Protein AF-A0A097IJE0-F1 (afdb_monomer)

Sequence (99 aa):
MSMLDHDHDLDIDTERTRALARDLRSAATLTPLPAYSLPALPGPTAAVTSSLGSALGALQRRSRIFASHLDALSTDAETFIGNVRSTDSSLGGTFGATL

Nearest PDB structures (foldseek):
  3zx6-assembly1_A  TM=5.120E-01  e=6.418E+00  Archaeoglobus fulgidus DSM 4304
  3zx6-assembly1_B  TM=4.834E-01  e=8.519E+00  Archaeoglobus fulgidus DSM 4304
  4ckg-assembly1_B  TM=3.308E-01  e=3.643E+00  Homo sapiens

Secondary structure (DSSP, 8-state):
-------------HHHHHHHHHHHHHHHHH-SPPP-------STTHHHHHHHHHHHHHHHHHHHHHHHHHHHHHHHHHHHHHHHHHHHHHHHHHHHH--

pLDDT: mean 83.69, std 15.93, range [38.47, 97.81]

Structure (mmCIF, N/CA/C/O backbone):
data_AF-A0A097IJE0-F1
#
_entry.id   AF-A0A097IJE0-F1
#
loop_
_atom_site.group_PDB
_atom_site.id
_atom_site.type_symbol
_atom_site.label_atom_id
_atom_site.label_alt_id
_atom_site.label_comp_id
_atom_site.label_asym_id
_atom_site.label_entity_id
_atom_site.label_seq_id
_atom_site.pdbx_PDB_ins_code
_atom_site.Cartn_x
_atom_site.Cartn_y
_atom_site.Cartn_z
_atom_site.occupancy
_atom_site.B_iso_or_equiv
_atom_site.auth_seq_id
_atom_site.auth_comp_id
_atom_site.auth_asym_id
_atom_site.auth_atom_id
_atom_site.pdbx_PDB_model_num
ATOM 1 N N . MET A 1 1 ? 44.669 -20.700 -17.383 1.00 38.47 1 MET A N 1
ATOM 2 C CA . MET A 1 1 ? 44.003 -20.290 -16.131 1.00 38.47 1 MET A CA 1
ATOM 3 C C . MET A 1 1 ? 42.971 -19.252 -16.537 1.00 38.47 1 MET A C 1
ATOM 5 O O . MET A 1 1 ? 43.324 -18.103 -16.742 1.00 38.47 1 MET A O 1
ATOM 9 N N . SER A 1 2 ? 41.764 -19.717 -16.869 1.00 40.25 2 SER A N 1
ATOM 10 C CA . SER A 1 2 ? 40.695 -18.891 -17.442 1.00 40.25 2 SER A CA 1
ATOM 11 C C . SER A 1 2 ? 39.927 -18.271 -16.282 1.00 40.25 2 SER A C 1
ATOM 13 O O . SER A 1 2 ? 39.202 -18.981 -15.588 1.00 40.25 2 SER A O 1
ATOM 15 N N . MET A 1 3 ? 40.164 -16.990 -16.010 1.00 42.06 3 MET A N 1
ATOM 16 C CA . MET A 1 3 ? 39.340 -16.220 -15.085 1.00 42.06 3 MET A CA 1
ATOM 17 C C . MET A 1 3 ? 38.083 -15.813 -15.845 1.00 42.06 3 MET A C 1
ATOM 19 O O . MET A 1 3 ? 38.146 -15.130 -16.860 1.00 42.06 3 MET A O 1
ATOM 23 N N . LEU A 1 4 ? 36.964 -16.361 -15.391 1.00 47.66 4 LEU A N 1
ATOM 24 C CA . LEU A 1 4 ? 35.624 -16.005 -15.810 1.00 47.66 4 LEU A CA 1
ATOM 25 C C . LEU A 1 4 ? 35.352 -14.567 -15.356 1.00 47.66 4 LEU A C 1
ATOM 27 O O . LEU A 1 4 ? 34.954 -14.368 -14.209 1.00 47.66 4 LEU A O 1
ATOM 31 N N . ASP A 1 5 ? 35.547 -13.593 -16.241 1.00 44.84 5 ASP A N 1
ATOM 32 C CA . ASP A 1 5 ? 34.854 -12.309 -16.140 1.00 44.84 5 ASP A CA 1
ATOM 33 C C . ASP A 1 5 ? 33.370 -12.592 -16.397 1.00 44.84 5 ASP A C 1
ATOM 35 O O . ASP A 1 5 ? 32.886 -12.624 -17.526 1.00 44.84 5 ASP A O 1
ATOM 39 N N . HIS A 1 6 ? 32.656 -12.930 -15.323 1.00 45.66 6 HIS A N 1
ATOM 40 C CA . HIS A 1 6 ? 31.213 -12.765 -15.289 1.00 45.66 6 HIS A CA 1
ATOM 41 C C . HIS A 1 6 ? 30.972 -11.259 -15.229 1.00 45.66 6 HIS A C 1
ATOM 43 O O . HIS A 1 6 ? 30.909 -10.692 -14.138 1.00 45.66 6 HIS A O 1
ATOM 49 N N . ASP A 1 7 ? 30.837 -10.626 -16.393 1.00 44.97 7 ASP A N 1
ATOM 50 C CA . ASP A 1 7 ? 30.027 -9.419 -16.496 1.00 44.97 7 ASP A CA 1
ATOM 51 C C . ASP A 1 7 ? 28.673 -9.771 -15.867 1.00 44.97 7 ASP A C 1
ATOM 53 O O . ASP A 1 7 ? 27.878 -10.539 -16.412 1.00 44.97 7 ASP A O 1
ATOM 57 N N . HIS A 1 8 ? 28.446 -9.303 -14.640 1.00 46.91 8 HIS A N 1
ATOM 58 C CA . HIS A 1 8 ? 27.109 -9.216 -14.076 1.00 46.91 8 HIS A CA 1
ATOM 59 C C . HIS A 1 8 ? 26.402 -8.110 -14.844 1.00 46.91 8 HIS A C 1
ATOM 61 O O . HIS A 1 8 ? 26.270 -6.987 -14.360 1.00 46.91 8 HIS A O 1
ATOM 67 N N . ASP A 1 9 ? 25.994 -8.437 -16.067 1.00 51.25 9 ASP A N 1
ATOM 68 C CA . ASP A 1 9 ? 24.995 -7.667 -16.773 1.00 51.25 9 ASP A CA 1
ATOM 69 C C . ASP A 1 9 ? 23.775 -7.662 -15.848 1.00 51.25 9 ASP A C 1
ATOM 71 O O . ASP A 1 9 ? 23.214 -8.709 -15.502 1.00 51.25 9 ASP A O 1
ATOM 75 N N . LEU A 1 10 ? 23.477 -6.491 -15.289 1.00 58.56 10 LEU A N 1
ATOM 76 C CA . LEU A 1 10 ? 22.309 -6.285 -14.452 1.00 58.56 10 LEU A CA 1
ATOM 77 C C . LEU A 1 10 ? 21.112 -6.444 -15.389 1.00 58.56 10 LEU A C 1
ATOM 79 O O . LEU A 1 10 ? 20.678 -5.480 -16.011 1.00 58.56 10 LEU A O 1
ATOM 83 N N . ASP A 1 11 ? 20.610 -7.672 -15.516 1.00 70.50 11 ASP A N 1
ATOM 84 C CA . ASP A 1 11 ? 19.395 -7.966 -16.268 1.00 70.50 11 ASP A CA 1
ATOM 85 C C . ASP A 1 11 ? 18.205 -7.373 -15.501 1.00 70.50 11 ASP A C 1
ATOM 87 O O . ASP A 1 11 ? 17.607 -7.987 -14.608 1.00 70.50 11 ASP A O 1
ATOM 91 N N . ILE A 1 12 ? 17.947 -6.088 -15.754 1.00 77.19 12 ILE A N 1
ATOM 92 C CA . ILE A 1 12 ? 16.854 -5.349 -15.137 1.00 77.19 12 ILE A CA 1
ATOM 93 C C . ILE A 1 12 ? 15.561 -5.761 -15.840 1.00 77.19 12 ILE A C 1
ATOM 95 O O . ILE A 1 12 ? 15.177 -5.210 -16.873 1.00 77.19 12 ILE A O 1
ATOM 99 N N . ASP A 1 13 ? 14.835 -6.688 -15.219 1.00 88.06 13 ASP A N 1
ATOM 100 C CA . ASP A 1 13 ? 13.501 -7.090 -15.661 1.00 88.06 13 ASP A CA 1
ATOM 101 C C . ASP A 1 13 ? 12.467 -5.986 -15.358 1.00 88.06 13 ASP A C 1
ATOM 103 O O . ASP A 1 13 ? 11.824 -5.917 -14.297 1.00 88.06 13 ASP A O 1
ATOM 107 N N . THR A 1 14 ? 12.328 -5.068 -16.314 1.00 87.50 14 THR A N 1
ATOM 108 C CA . THR A 1 14 ? 11.397 -3.936 -16.226 1.00 87.50 14 THR A CA 1
ATOM 109 C C . THR A 1 14 ? 9.929 -4.369 -16.230 1.00 87.50 14 THR A C 1
ATOM 111 O O . THR A 1 14 ? 9.104 -3.696 -15.607 1.00 87.50 14 THR A O 1
ATOM 114 N N . GLU A 1 15 ? 9.583 -5.497 -16.860 1.00 89.94 15 GLU A N 1
ATOM 115 C CA . GLU A 1 15 ? 8.205 -5.999 -16.887 1.00 89.94 15 GLU A CA 1
ATOM 116 C C . GLU A 1 15 ? 7.807 -6.601 -15.542 1.00 89.94 15 GLU A C 1
ATOM 118 O O . GLU A 1 15 ? 6.740 -6.275 -15.011 1.00 89.94 15 GLU A O 1
ATOM 123 N N . ARG A 1 16 ? 8.689 -7.391 -14.923 1.00 90.81 16 ARG A N 1
ATOM 124 C CA . ARG A 1 16 ? 8.482 -7.878 -13.556 1.00 90.81 16 ARG A CA 1
ATOM 125 C C . ARG A 1 16 ? 8.386 -6.730 -12.560 1.00 90.81 16 ARG A C 1
ATOM 127 O O . ARG A 1 16 ? 7.507 -6.743 -11.699 1.00 90.81 16 ARG A O 1
ATOM 134 N N . THR A 1 17 ? 9.240 -5.718 -12.693 1.00 92.19 17 THR A N 1
ATOM 135 C CA . THR A 1 17 ? 9.188 -4.526 -11.832 1.00 92.19 17 THR A CA 1
ATOM 136 C C . THR A 1 17 ? 7.864 -3.774 -12.008 1.00 92.19 17 THR A C 1
ATOM 138 O O . THR A 1 17 ? 7.261 -3.338 -11.027 1.00 92.19 17 THR A O 1
ATOM 141 N N . ARG A 1 18 ? 7.343 -3.684 -13.240 1.00 93.38 18 ARG A N 1
ATOM 142 C CA . ARG A 1 18 ? 6.045 -3.052 -13.524 1.00 93.38 18 ARG A CA 1
ATOM 143 C C . ARG A 1 18 ? 4.879 -3.851 -12.948 1.00 93.38 18 ARG A C 1
ATOM 145 O O . ARG A 1 18 ? 3.941 -3.255 -12.420 1.00 93.38 18 ARG A O 1
ATOM 152 N N . ALA A 1 19 ? 4.919 -5.178 -13.054 1.00 94.56 19 ALA A N 1
ATOM 153 C CA . ALA A 1 19 ? 3.921 -6.050 -12.442 1.00 94.56 19 ALA A CA 1
ATOM 154 C C . ALA A 1 19 ? 3.892 -5.849 -10.919 1.00 94.56 19 ALA A C 1
ATOM 156 O O . ALA A 1 19 ? 2.833 -5.573 -10.359 1.00 94.56 19 ALA A O 1
ATOM 157 N N . LEU A 1 20 ? 5.064 -5.837 -10.277 1.00 94.00 20 LEU A N 1
ATOM 158 C CA . LEU A 1 20 ? 5.189 -5.595 -8.841 1.00 94.00 20 LEU A CA 1
ATOM 159 C C . LEU A 1 20 ? 4.674 -4.206 -8.433 1.00 94.00 20 LEU A C 1
ATOM 161 O O . LEU A 1 20 ? 3.971 -4.085 -7.434 1.00 94.00 20 LEU A O 1
ATOM 165 N N . ALA A 1 21 ? 4.956 -3.160 -9.215 1.00 94.56 21 ALA A N 1
ATOM 166 C CA . ALA A 1 21 ? 4.424 -1.821 -8.957 1.00 94.56 21 ALA A CA 1
ATOM 167 C C . ALA A 1 21 ? 2.884 -1.801 -8.965 1.00 94.56 21 ALA A C 1
ATOM 169 O O . ALA A 1 21 ? 2.259 -1.207 -8.084 1.00 94.56 21 ALA A O 1
ATOM 170 N N . ARG A 1 22 ? 2.253 -2.498 -9.920 1.00 96.25 22 ARG A N 1
ATOM 171 C CA . ARG A 1 22 ? 0.786 -2.625 -9.982 1.00 96.25 22 ARG A CA 1
ATOM 172 C C . ARG A 1 22 ? 0.228 -3.392 -8.791 1.00 96.25 22 ARG A C 1
ATOM 174 O O . ARG A 1 22 ? -0.777 -2.959 -8.227 1.00 96.25 22 ARG A O 1
ATOM 181 N N . ASP A 1 23 ? 0.882 -4.476 -8.390 1.00 97.31 23 ASP A N 1
ATOM 182 C CA . ASP A 1 23 ? 0.469 -5.277 -7.237 1.00 97.31 23 ASP A CA 1
ATOM 183 C C . ASP A 1 23 ? 0.564 -4.468 -5.940 1.00 97.31 23 ASP A C 1
ATOM 185 O O . ASP A 1 23 ? -0.372 -4.468 -5.140 1.00 97.31 23 ASP A O 1
ATOM 189 N N . LEU A 1 24 ? 1.645 -3.702 -5.759 1.00 95.81 24 LEU A N 1
ATOM 190 C CA . LEU A 1 24 ? 1.812 -2.795 -4.623 1.00 95.81 24 LEU A CA 1
ATOM 191 C C . LEU A 1 24 ? 0.732 -1.713 -4.600 1.00 95.81 24 LEU A C 1
ATOM 193 O O . LEU A 1 24 ? 0.136 -1.471 -3.551 1.00 95.81 24 LEU A O 1
ATOM 197 N N . ARG A 1 25 ? 0.427 -1.103 -5.751 1.00 96.56 25 ARG A N 1
ATOM 198 C CA . ARG A 1 25 ? -0.643 -0.104 -5.851 1.00 96.56 25 ARG A CA 1
ATOM 199 C C . ARG A 1 25 ? -2.015 -0.720 -5.569 1.00 96.56 25 ARG A C 1
ATOM 201 O O . ARG A 1 25 ? -2.814 -0.131 -4.848 1.00 96.56 25 ARG 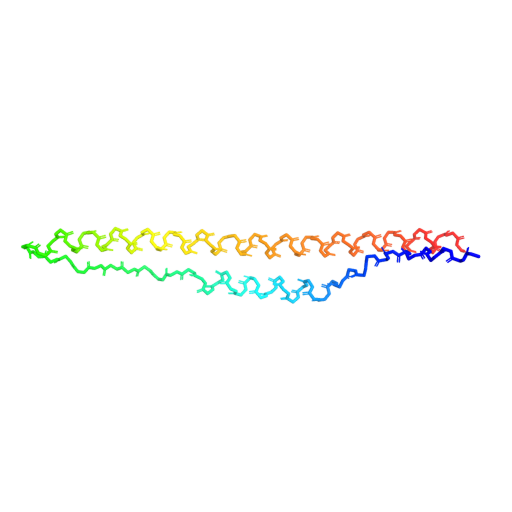A O 1
ATOM 208 N N . SER A 1 26 ? -2.283 -1.930 -6.060 1.00 96.69 26 SER A N 1
ATOM 209 C CA . SER A 1 26 ? -3.509 -2.666 -5.732 1.00 96.69 26 SER A CA 1
ATOM 210 C C . SER A 1 26 ? -3.602 -2.943 -4.227 1.00 96.69 26 SER A C 1
ATOM 212 O O . SER A 1 26 ? -4.599 -2.593 -3.592 1.00 96.69 26 SER A O 1
ATOM 214 N N . ALA A 1 27 ? -2.534 -3.456 -3.615 1.00 94.94 27 ALA A N 1
ATOM 215 C CA . ALA A 1 27 ? -2.469 -3.688 -2.177 1.00 94.94 27 ALA A CA 1
ATOM 216 C C . ALA A 1 27 ? -2.658 -2.390 -1.372 1.00 94.94 27 ALA A C 1
ATOM 218 O O . ALA A 1 27 ? -3.373 -2.395 -0.367 1.00 94.94 27 ALA A O 1
ATOM 219 N N . ALA A 1 28 ? -2.101 -1.265 -1.829 1.00 95.56 28 ALA A N 1
ATOM 220 C CA . ALA A 1 28 ? -2.292 0.047 -1.213 1.00 95.56 28 ALA A CA 1
ATOM 221 C C . ALA A 1 28 ? -3.772 0.457 -1.169 1.00 95.56 28 ALA A C 1
ATOM 223 O O . ALA A 1 28 ? -4.215 1.017 -0.170 1.00 95.56 28 ALA A O 1
ATOM 224 N N . THR A 1 29 ? -4.562 0.128 -2.197 1.00 94.81 29 THR A N 1
ATOM 225 C CA . THR A 1 29 ? -6.008 0.425 -2.208 1.00 94.81 29 THR A CA 1
ATOM 226 C C . THR A 1 29 ? -6.826 -0.475 -1.281 1.00 94.81 29 THR A C 1
ATOM 228 O O . THR A 1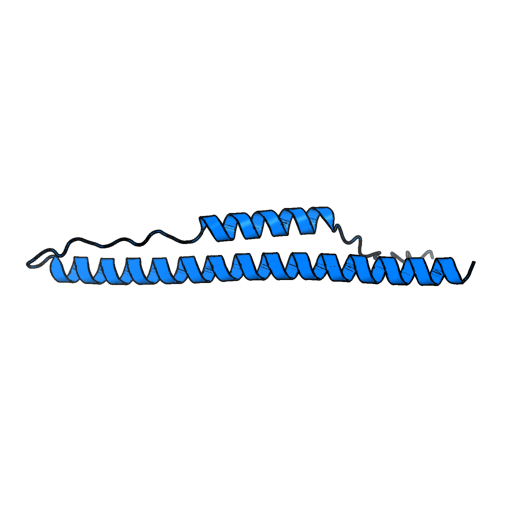 29 ? -7.845 -0.037 -0.752 1.00 94.81 29 THR A O 1
ATOM 231 N N . LEU A 1 30 ? -6.375 -1.712 -1.049 1.00 94.69 30 LEU A N 1
ATOM 232 C CA . LEU A 1 30 ? -7.082 -2.710 -0.235 1.00 94.69 30 LEU A CA 1
ATOM 233 C C . LEU A 1 30 ? -6.696 -2.675 1.251 1.00 94.69 30 LEU A C 1
ATOM 235 O O . LEU A 1 30 ? -7.426 -3.180 2.099 1.00 94.69 30 LEU A O 1
ATOM 239 N N . THR A 1 31 ? -5.543 -2.092 1.572 1.00 93.62 31 THR A N 1
ATOM 240 C CA . THR A 1 31 ? -4.983 -2.045 2.930 1.00 93.62 31 THR A CA 1
ATOM 241 C C . THR A 1 31 ? -5.777 -1.184 3.931 1.00 93.62 31 THR A C 1
ATOM 243 O O . THR A 1 31 ? -5.868 -1.586 5.096 1.00 93.62 31 THR A O 1
ATOM 246 N N . PRO A 1 32 ? -6.304 0.009 3.580 1.00 94.62 32 PRO A N 1
ATOM 247 C CA . PRO A 1 32 ? -6.950 0.887 4.546 1.00 94.62 32 PRO A CA 1
ATOM 248 C C . PRO A 1 32 ? -8.164 0.220 5.189 1.00 94.62 32 PRO A C 1
ATOM 250 O O . PRO A 1 32 ? -9.143 -0.112 4.524 1.00 94.62 32 PRO A O 1
ATOM 253 N N . LEU A 1 33 ? -8.129 0.081 6.512 1.00 92.12 33 LEU A N 1
ATOM 254 C CA . LEU A 1 33 ? -9.260 -0.454 7.252 1.00 92.12 33 LEU A CA 1
ATOM 255 C C . LEU A 1 33 ? -10.399 0.578 7.298 1.00 92.12 33 LEU A C 1
ATOM 257 O O . LEU A 1 33 ? -10.143 1.783 7.471 1.00 92.12 33 LEU A O 1
ATOM 261 N N . PRO A 1 34 ? -11.661 0.127 7.179 1.00 89.69 34 PRO A N 1
ATOM 262 C CA . PRO A 1 34 ? -12.809 1.011 7.291 1.00 89.69 34 PRO A CA 1
ATOM 263 C C . PRO A 1 34 ? -12.859 1.656 8.678 1.00 89.69 34 PRO A C 1
ATOM 265 O O . PRO A 1 34 ? -12.367 1.114 9.670 1.00 89.69 34 PRO A O 1
ATOM 268 N N . ALA A 1 35 ? -13.462 2.843 8.751 1.00 85.25 35 ALA A N 1
ATOM 269 C CA . ALA A 1 35 ? -13.731 3.471 10.035 1.00 85.25 35 ALA A CA 1
ATOM 270 C C . ALA A 1 35 ? -14.758 2.628 10.794 1.00 85.25 35 ALA A C 1
ATOM 272 O O . ALA A 1 35 ? -15.836 2.353 10.270 1.00 85.25 35 ALA A O 1
ATOM 273 N N . TYR A 1 36 ? -14.425 2.243 12.023 1.00 83.06 36 TYR A N 1
ATOM 274 C CA . TYR A 1 36 ? -15.351 1.549 12.905 1.00 83.06 36 TYR A CA 1
ATOM 275 C C . TYR A 1 36 ? -15.612 2.405 14.137 1.00 83.06 36 TYR A C 1
ATOM 277 O O . TYR A 1 36 ? -14.681 2.793 14.845 1.00 83.06 36 TYR A O 1
ATOM 285 N N . SER A 1 37 ? -16.882 2.704 14.388 1.00 80.06 37 SER A N 1
ATOM 286 C CA . SER A 1 37 ? -17.337 3.368 15.602 1.00 80.06 37 SER A CA 1
ATOM 287 C C . SER A 1 37 ? -18.005 2.343 16.508 1.00 80.06 37 SER A C 1
ATOM 289 O O . SER A 1 37 ? -18.878 1.583 16.092 1.00 80.06 37 SER A O 1
ATOM 291 N N . LEU A 1 38 ? -17.579 2.308 17.768 1.00 83.62 38 LEU A N 1
ATOM 292 C CA . LEU A 1 38 ? -18.253 1.503 18.778 1.00 83.62 38 LEU A CA 1
ATOM 293 C C . LEU A 1 38 ? -19.436 2.288 19.353 1.00 83.62 38 LEU A C 1
ATOM 295 O O . LEU A 1 38 ? -19.307 3.497 19.570 1.00 83.62 38 LEU A O 1
ATOM 299 N N . PRO A 1 39 ? -20.574 1.629 19.624 1.00 80.31 39 PRO A N 1
ATOM 300 C CA . PRO A 1 39 ? -21.688 2.271 20.304 1.00 80.31 39 PRO A CA 1
ATOM 301 C C . PRO A 1 39 ? -21.267 2.679 21.718 1.00 80.31 39 PRO A C 1
ATOM 303 O O . PRO A 1 39 ? -20.622 1.908 22.427 1.00 80.31 39 PRO A O 1
ATOM 306 N N . ALA A 1 40 ? -21.639 3.887 22.142 1.00 76.25 40 ALA A N 1
ATOM 307 C CA . ALA A 1 40 ? -21.386 4.339 23.504 1.00 76.25 40 ALA A CA 1
ATOM 308 C C . ALA A 1 40 ? -22.267 3.543 24.479 1.00 76.25 40 ALA A C 1
ATOM 310 O O . ALA A 1 40 ? -23.491 3.663 24.462 1.00 76.25 40 ALA A O 1
ATOM 311 N N . LEU A 1 41 ? -21.640 2.717 25.317 1.00 82.25 41 LEU A N 1
ATOM 312 C CA . LEU A 1 41 ? -22.327 1.917 26.327 1.00 82.25 41 LEU A CA 1
ATOM 313 C C . LEU A 1 41 ? -22.194 2.589 27.702 1.00 82.25 41 LEU A C 1
ATOM 315 O O . LEU A 1 41 ? -21.067 2.866 28.124 1.00 82.25 41 LEU A O 1
ATOM 319 N N . PRO A 1 42 ? -23.303 2.852 28.416 1.00 77.94 42 PRO A N 1
ATOM 320 C CA . PRO A 1 42 ? -23.250 3.385 29.770 1.00 77.94 42 PRO A CA 1
ATOM 321 C C . PRO A 1 42 ? -22.798 2.322 30.784 1.00 77.94 42 PRO A C 1
ATOM 323 O O . PRO A 1 42 ? -22.961 1.120 30.575 1.00 77.94 42 PRO A O 1
ATOM 326 N N . GLY A 1 43 ? -22.271 2.775 31.923 1.00 81.44 43 GLY A N 1
ATOM 327 C CA . GLY A 1 43 ? -21.935 1.910 33.056 1.00 81.44 43 GLY A CA 1
ATOM 328 C C . GLY A 1 43 ? -20.530 1.287 32.986 1.00 81.44 43 GLY A C 1
ATOM 329 O O . GLY A 1 43 ? -19.629 1.854 32.365 1.00 81.44 43 GLY A O 1
ATOM 330 N N . PRO A 1 44 ? -20.293 0.142 33.652 1.00 77.06 44 PRO A N 1
ATOM 331 C CA . PRO A 1 44 ? -18.946 -0.398 33.886 1.00 77.06 44 PRO A CA 1
ATOM 332 C C . PRO A 1 44 ? -18.204 -0.805 32.602 1.00 77.06 44 PRO A C 1
ATO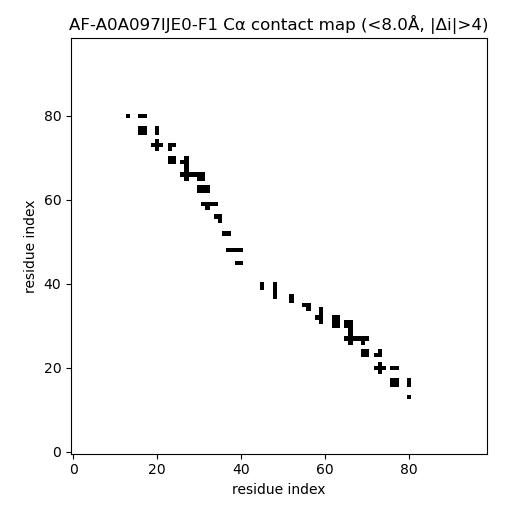M 334 O O . PRO A 1 44 ? -16.978 -0.889 32.590 1.00 77.06 44 PRO A O 1
ATOM 337 N N . THR A 1 45 ? -18.921 -1.008 31.496 1.00 84.25 45 THR A N 1
ATOM 338 C CA . THR A 1 45 ? -18.347 -1.331 30.182 1.00 84.25 45 THR A CA 1
ATOM 339 C C . THR A 1 45 ? -17.874 -0.101 29.401 1.00 84.25 45 THR A C 1
ATOM 341 O O . THR A 1 45 ? -17.234 -0.257 28.359 1.00 84.25 45 THR A O 1
ATOM 344 N N . ALA A 1 46 ? -18.133 1.121 29.884 1.00 86.31 46 ALA A N 1
ATOM 345 C CA . ALA A 1 46 ? -17.734 2.359 29.210 1.00 86.31 46 ALA A CA 1
ATOM 346 C C . ALA A 1 46 ? -16.209 2.462 29.035 1.00 86.31 46 ALA A C 1
ATOM 348 O O . ALA A 1 46 ? -15.725 2.813 27.958 1.00 86.31 46 ALA A O 1
ATOM 349 N N . ALA A 1 47 ? -15.441 2.082 30.064 1.00 86.19 47 ALA A N 1
ATOM 350 C CA . ALA A 1 47 ? -13.978 2.099 30.018 1.00 86.19 47 ALA A CA 1
ATOM 351 C C . ALA A 1 47 ? -13.420 1.116 28.972 1.00 86.19 47 ALA A C 1
ATOM 353 O O . ALA A 1 47 ? -12.528 1.465 28.199 1.00 86.19 47 ALA A O 1
ATOM 354 N N . VAL A 1 48 ? -13.995 -0.089 28.897 1.00 88.81 48 VAL A N 1
ATOM 355 C CA . VAL A 1 48 ? -13.622 -1.111 27.904 1.00 88.81 48 VAL A CA 1
ATOM 356 C C . VAL A 1 48 ? -13.954 -0.635 26.491 1.00 88.81 48 VAL A C 1
ATOM 358 O O . VAL A 1 48 ? -13.112 -0.709 25.601 1.00 88.81 48 VAL A O 1
ATOM 361 N N . THR A 1 49 ? -15.148 -0.073 26.299 1.00 89.88 49 THR A N 1
ATOM 362 C CA . THR A 1 49 ? -15.606 0.454 25.005 1.00 89.88 49 THR A CA 1
ATOM 363 C C . THR A 1 49 ? -14.713 1.598 24.516 1.00 89.88 49 THR A C 1
ATOM 365 O O . THR A 1 49 ? -14.336 1.634 23.346 1.00 89.88 49 THR A O 1
ATOM 368 N N . SER A 1 50 ? -14.304 2.495 25.419 1.00 87.69 50 SER A N 1
ATOM 369 C CA . SER A 1 50 ? -13.371 3.590 25.121 1.00 87.69 50 SER A CA 1
ATOM 370 C C . SER A 1 50 ? -11.973 3.083 24.737 1.00 87.69 50 SER A C 1
ATOM 372 O O . SER A 1 50 ? -11.385 3.538 23.749 1.00 87.69 50 SER A O 1
ATOM 374 N N . SER A 1 51 ? -11.456 2.090 25.470 1.00 90.06 51 SER A N 1
ATOM 375 C CA . SER A 1 51 ? -10.158 1.469 25.179 1.00 90.06 51 SER A CA 1
ATOM 376 C C . SER A 1 51 ? -10.160 0.751 23.826 1.00 90.06 51 SER A C 1
ATOM 378 O O . SER A 1 51 ? -9.282 0.997 22.995 1.00 90.06 51 SER A O 1
ATOM 380 N N . LEU A 1 52 ? -11.194 -0.054 23.540 1.00 90.69 52 LEU A N 1
ATOM 381 C CA . LEU A 1 52 ? -11.355 -0.676 22.225 1.00 90.69 52 LEU A CA 1
ATOM 382 C C . LEU A 1 52 ? -11.488 0.373 21.115 1.00 90.69 52 LEU A C 1
ATOM 384 O O . LEU A 1 52 ? -10.859 0.224 20.071 1.00 90.69 52 LEU A O 1
ATOM 388 N N . GLY A 1 53 ? -12.254 1.446 21.328 1.00 91.25 53 GLY A N 1
ATOM 389 C CA . GLY A 1 53 ? -12.403 2.519 20.341 1.00 91.25 53 GLY A CA 1
ATOM 390 C C . GLY A 1 53 ? -11.066 3.187 20.015 1.00 91.25 53 GLY A C 1
ATOM 391 O O . GLY A 1 53 ? -10.740 3.413 18.849 1.00 91.25 53 GLY A O 1
ATOM 392 N N . SER A 1 54 ? -10.243 3.417 21.038 1.00 91.00 54 SER A N 1
ATOM 393 C CA . SER A 1 54 ? -8.889 3.957 20.882 1.00 91.00 54 SER A CA 1
ATOM 394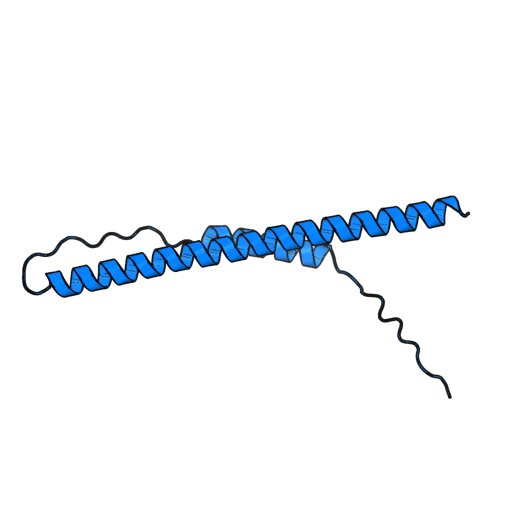 C C . SER A 1 54 ? -7.968 2.995 20.125 1.00 91.00 54 SER A C 1
ATOM 396 O O . SER A 1 54 ? -7.230 3.425 19.233 1.00 91.00 54 SER A O 1
ATOM 398 N N . ALA A 1 55 ? -8.037 1.696 20.432 1.00 92.88 55 ALA A N 1
ATOM 399 C CA . ALA A 1 55 ? -7.265 0.659 19.752 1.00 92.88 55 ALA A CA 1
ATOM 400 C C . ALA A 1 55 ? -7.662 0.522 18.272 1.00 92.88 55 ALA A C 1
ATOM 402 O O . ALA A 1 55 ? -6.787 0.504 17.404 1.00 92.88 55 ALA A O 1
ATOM 403 N N . LEU A 1 56 ? -8.963 0.514 17.968 1.00 93.56 56 LEU A N 1
ATOM 404 C CA . LEU A 1 56 ? -9.481 0.499 16.597 1.00 93.56 56 LEU A CA 1
ATOM 405 C C . LEU A 1 56 ? -9.052 1.750 15.826 1.00 93.56 56 LEU A C 1
ATOM 407 O O . LEU A 1 56 ? -8.573 1.643 14.699 1.00 93.56 56 LEU A O 1
ATOM 411 N N . GLY A 1 57 ? -9.125 2.930 16.449 1.00 93.00 57 GLY A N 1
ATOM 412 C CA . GLY A 1 57 ? -8.644 4.171 15.842 1.00 93.00 57 GLY A CA 1
AT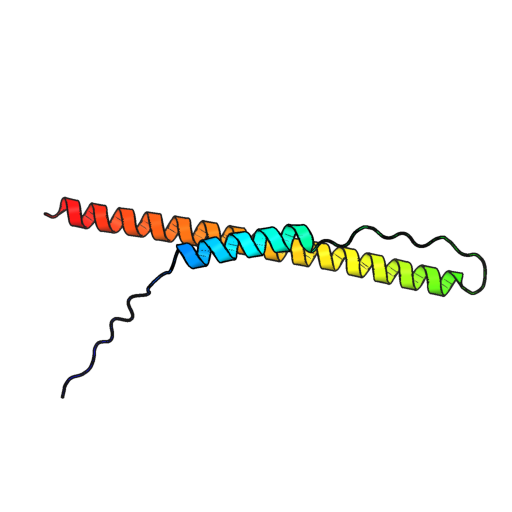OM 413 C C . GLY A 1 57 ? -7.137 4.152 15.558 1.00 93.00 57 GLY A C 1
ATOM 414 O O . GLY A 1 57 ? -6.689 4.633 14.516 1.00 93.00 57 GLY A O 1
ATOM 415 N N . ALA A 1 58 ? -6.332 3.572 16.453 1.00 94.12 58 ALA A N 1
ATOM 416 C CA . ALA A 1 58 ? -4.896 3.400 16.232 1.00 94.12 58 ALA A CA 1
ATOM 417 C C . ALA A 1 58 ? -4.602 2.413 15.092 1.00 94.12 58 ALA A C 1
ATOM 419 O O . ALA A 1 58 ? -3.752 2.693 14.244 1.00 94.12 58 ALA A O 1
ATOM 420 N N . LEU A 1 59 ? -5.327 1.295 15.041 1.00 94.62 59 LEU A N 1
ATOM 421 C CA . LEU A 1 59 ? -5.215 0.297 13.982 1.00 94.62 59 LEU A CA 1
ATOM 422 C C . LEU A 1 59 ? -5.594 0.888 12.617 1.00 94.62 59 LEU A C 1
ATOM 424 O O . LEU A 1 59 ? -4.857 0.725 11.645 1.00 94.62 59 LEU A O 1
ATOM 428 N N . GLN A 1 60 ? -6.675 1.667 12.560 1.00 94.81 60 GLN A N 1
ATOM 429 C CA . GLN A 1 60 ? -7.090 2.378 11.356 1.00 94.81 60 GLN A CA 1
ATOM 430 C C . GLN A 1 60 ? -5.997 3.335 10.862 1.00 94.81 60 GLN A C 1
ATOM 432 O O . GLN A 1 60 ? -5.635 3.306 9.685 1.00 94.81 60 GLN A O 1
ATOM 437 N N . ARG A 1 61 ? -5.417 4.153 11.751 1.00 94.75 61 ARG A N 1
ATOM 438 C CA . ARG A 1 61 ? -4.306 5.048 11.384 1.00 94.75 61 ARG A CA 1
ATOM 439 C C . ARG A 1 61 ? -3.107 4.273 10.839 1.00 94.75 61 ARG A C 1
ATOM 441 O O . ARG A 1 61 ? -2.571 4.652 9.803 1.00 94.75 61 ARG A O 1
ATOM 448 N N . ARG A 1 62 ? -2.724 3.169 11.487 1.00 96.00 62 ARG A N 1
ATOM 449 C CA . ARG A 1 62 ? -1.619 2.314 11.023 1.00 96.00 62 ARG A CA 1
ATOM 450 C C . ARG A 1 62 ? -1.888 1.706 9.650 1.00 96.00 62 ARG A C 1
ATOM 452 O O . ARG A 1 62 ? -0.988 1.717 8.820 1.00 96.00 62 ARG A O 1
ATOM 459 N N . SER A 1 63 ? -3.113 1.250 9.383 1.00 96.62 63 SER A N 1
ATOM 460 C CA . SER A 1 63 ? -3.473 0.716 8.062 1.00 96.62 63 SER A CA 1
ATOM 461 C C . SER A 1 63 ? -3.317 1.761 6.950 1.00 96.62 63 SER A C 1
ATOM 463 O O . SER A 1 63 ? -2.776 1.461 5.893 1.00 96.62 63 SER A O 1
ATOM 465 N N . ARG A 1 64 ? -3.682 3.025 7.209 1.00 96.25 64 ARG A N 1
ATOM 466 C CA . ARG A 1 64 ? -3.494 4.125 6.247 1.00 96.25 64 ARG A CA 1
ATOM 467 C C . ARG A 1 64 ? -2.022 4.445 6.003 1.00 96.25 64 ARG A C 1
ATOM 469 O O . ARG A 1 64 ? -1.640 4.694 4.867 1.00 96.25 64 ARG A O 1
ATOM 476 N N . ILE A 1 65 ? -1.199 4.412 7.051 1.00 97.06 65 ILE A N 1
ATOM 477 C CA . ILE A 1 65 ? 0.252 4.594 6.916 1.00 97.06 65 ILE A CA 1
ATOM 478 C C . ILE A 1 65 ? 0.839 3.468 6.058 1.00 97.06 65 ILE A C 1
ATOM 480 O O . ILE A 1 65 ? 1.574 3.740 5.113 1.00 97.06 65 ILE A O 1
ATOM 484 N N . PHE A 1 66 ? 0.462 2.215 6.321 1.00 96.50 66 PHE A N 1
ATOM 485 C CA . PHE A 1 66 ? 0.927 1.085 5.517 1.00 96.50 66 PHE A CA 1
ATOM 486 C C . PHE A 1 66 ? 0.511 1.224 4.047 1.00 96.50 66 PHE A C 1
ATOM 488 O O . PHE A 1 66 ? 1.348 1.069 3.163 1.00 96.50 66 PHE A O 1
ATOM 495 N N . ALA A 1 67 ? -0.735 1.629 3.787 1.00 96.94 67 ALA A N 1
ATOM 496 C CA . ALA A 1 67 ? -1.211 1.920 2.438 1.00 96.94 67 ALA A CA 1
ATOM 497 C C . ALA A 1 67 ? -0.366 2.999 1.741 1.00 96.94 67 ALA A C 1
ATOM 499 O O . ALA A 1 67 ? 0.040 2.809 0.599 1.00 96.94 67 ALA A O 1
ATOM 500 N N . SER A 1 68 ? -0.033 4.094 2.436 1.00 96.69 68 SER A N 1
ATOM 501 C CA . SER A 1 68 ? 0.818 5.149 1.865 1.00 96.69 68 SER A CA 1
ATOM 502 C C . SER A 1 68 ? 2.238 4.678 1.543 1.00 96.69 68 SER A C 1
ATOM 504 O O . SER A 1 68 ? 2.800 5.094 0.536 1.00 96.69 68 SER A O 1
ATOM 506 N N . HIS A 1 69 ? 2.813 3.777 2.346 1.00 97.81 69 HIS A N 1
ATOM 507 C CA . HIS A 1 69 ? 4.124 3.199 2.045 1.00 97.81 69 HIS A CA 1
ATOM 508 C C . HIS A 1 69 ? 4.078 2.299 0.808 1.00 97.81 69 HIS A C 1
ATOM 510 O O . HIS A 1 69 ? 4.977 2.370 -0.024 1.00 97.81 69 HIS A O 1
ATOM 516 N N . LEU A 1 70 ? 3.034 1.477 0.663 1.00 97.50 70 LEU A N 1
ATOM 517 C CA . LEU A 1 70 ? 2.855 0.637 -0.523 1.00 97.50 70 LEU A CA 1
ATOM 518 C C . LEU A 1 70 ? 2.702 1.482 -1.796 1.00 97.50 70 LEU A C 1
ATOM 520 O O . LEU A 1 70 ? 3.317 1.173 -2.815 1.00 97.50 70 LEU A O 1
ATOM 524 N N . ASP A 1 71 ? 1.942 2.576 -1.727 1.00 97.19 71 ASP A N 1
ATOM 525 C CA . ASP A 1 71 ? 1.776 3.495 -2.855 1.00 97.19 71 ASP A CA 1
ATOM 526 C C . ASP A 1 71 ? 3.083 4.227 -3.206 1.00 97.19 71 ASP A C 1
ATOM 528 O O . ASP A 1 71 ? 3.455 4.313 -4.380 1.00 97.19 71 ASP A O 1
ATOM 532 N N . ALA A 1 72 ? 3.844 4.663 -2.197 1.00 96.81 72 ALA A N 1
ATOM 533 C CA . ALA A 1 72 ? 5.164 5.258 -2.396 1.00 96.81 72 ALA A CA 1
ATOM 534 C C . ALA A 1 72 ? 6.136 4.279 -3.076 1.00 96.81 72 ALA A C 1
ATOM 536 O O . ALA A 1 72 ? 6.785 4.649 -4.051 1.00 96.81 72 ALA A O 1
ATOM 537 N N . LEU A 1 73 ? 6.181 3.018 -2.629 1.00 96.62 73 LEU A N 1
ATOM 538 C CA . LEU A 1 73 ? 7.000 1.976 -3.258 1.00 96.62 73 LEU A CA 1
ATOM 539 C C . LEU A 1 73 ? 6.563 1.689 -4.701 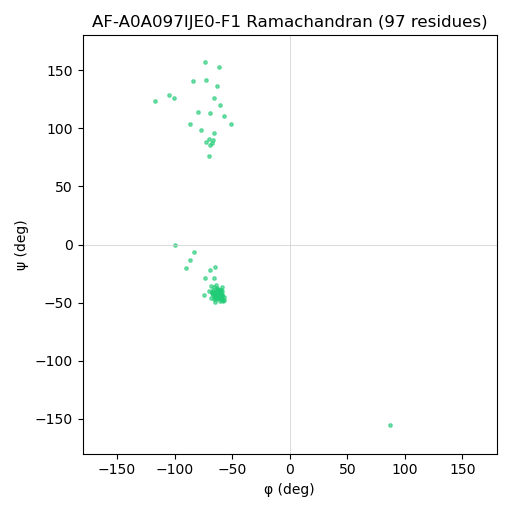1.00 96.62 73 LEU A C 1
ATOM 541 O O . LEU A 1 73 ? 7.411 1.479 -5.565 1.00 96.62 73 LEU A O 1
ATOM 545 N N . SER A 1 74 ? 5.256 1.713 -4.988 1.00 96.62 74 SER A N 1
ATOM 546 C CA . SER A 1 74 ? 4.761 1.560 -6.362 1.00 96.62 74 SER A CA 1
ATOM 547 C C . SER A 1 74 ? 5.234 2.696 -7.276 1.00 96.62 74 SER A C 1
ATOM 549 O O . SER A 1 74 ? 5.645 2.456 -8.409 1.00 96.62 74 SER A O 1
ATOM 551 N N . THR A 1 75 ? 5.234 3.927 -6.760 1.00 96.25 75 THR A N 1
ATOM 552 C CA . THR A 1 75 ? 5.659 5.128 -7.489 1.00 96.25 75 THR A CA 1
ATOM 553 C C . THR A 1 75 ? 7.168 5.138 -7.722 1.00 96.25 75 THR A C 1
ATOM 555 O O . THR A 1 75 ? 7.629 5.497 -8.807 1.00 96.25 75 THR A O 1
ATOM 558 N N . ASP A 1 76 ? 7.945 4.705 -6.729 1.00 95.19 76 ASP A N 1
ATOM 559 C CA . ASP A 1 76 ? 9.396 4.565 -6.848 1.00 95.19 76 ASP A CA 1
ATOM 560 C C . ASP A 1 76 ? 9.766 3.511 -7.904 1.00 95.19 76 ASP A C 1
ATOM 562 O O . ASP A 1 76 ? 10.578 3.772 -8.791 1.00 95.19 76 ASP A O 1
ATOM 566 N N . ALA A 1 77 ? 9.073 2.366 -7.913 1.00 93.31 77 ALA A N 1
ATOM 567 C CA . ALA A 1 77 ? 9.250 1.336 -8.934 1.00 93.31 77 ALA A CA 1
ATOM 568 C C . ALA A 1 77 ? 8.916 1.841 -10.354 1.00 93.31 77 ALA A C 1
ATOM 570 O O . ALA A 1 77 ? 9.665 1.579 -11.297 1.00 93.31 77 ALA A O 1
ATOM 571 N N . GLU A 1 78 ? 7.829 2.602 -10.525 1.00 94.19 78 GLU A N 1
ATOM 572 C CA . GLU A 1 78 ? 7.488 3.233 -11.811 1.00 94.19 78 GLU A CA 1
ATOM 573 C C . GLU A 1 78 ? 8.555 4.246 -12.258 1.00 94.19 78 GLU A C 1
ATOM 575 O O . GLU A 1 78 ? 8.934 4.269 -13.433 1.00 94.19 78 GLU A O 1
ATOM 580 N N . THR A 1 79 ? 9.076 5.040 -11.319 1.00 94.25 79 THR A N 1
ATOM 581 C CA . THR A 1 79 ? 10.143 6.019 -11.572 1.00 94.25 79 THR A CA 1
ATOM 582 C C . THR A 1 79 ? 11.434 5.325 -12.000 1.00 94.25 79 THR A C 1
ATOM 584 O O . THR A 1 79 ? 12.051 5.717 -12.992 1.00 94.25 79 THR A O 1
ATOM 587 N N . PHE A 1 80 ? 11.815 4.252 -11.305 1.00 92.25 80 PHE A N 1
ATOM 588 C CA . PHE A 1 80 ? 12.980 3.442 -11.638 1.00 92.25 80 PHE A CA 1
ATOM 589 C C . PHE A 1 80 ? 12.896 2.878 -13.063 1.00 92.25 80 PHE A C 1
ATOM 591 O O . PHE A 1 80 ? 13.827 3.062 -13.846 1.00 92.25 80 PHE A O 1
ATOM 598 N N . ILE A 1 81 ? 11.762 2.279 -13.445 1.00 92.19 81 ILE A N 1
ATOM 599 C CA . ILE A 1 81 ? 11.547 1.768 -14.812 1.00 92.19 81 ILE A CA 1
ATOM 600 C C . ILE A 1 81 ? 11.674 2.891 -15.849 1.00 92.19 81 ILE A C 1
ATOM 602 O O . ILE A 1 81 ? 12.274 2.695 -16.908 1.00 92.19 81 ILE A O 1
ATOM 606 N N . GLY A 1 82 ? 11.112 4.069 -15.557 1.00 88.44 82 GLY A N 1
ATOM 607 C CA . GLY A 1 82 ? 11.223 5.243 -16.423 1.00 88.44 82 GLY A CA 1
ATOM 608 C C . GLY A 1 82 ? 12.676 5.661 -16.655 1.00 88.44 82 GLY A C 1
ATOM 609 O O . GLY A 1 82 ? 13.075 5.896 -17.798 1.00 88.44 82 GLY A O 1
ATOM 610 N N . ASN A 1 83 ? 13.478 5.679 -15.590 1.00 89.19 83 ASN A N 1
ATOM 611 C CA . ASN A 1 83 ? 14.898 6.014 -15.657 1.00 89.19 83 ASN A CA 1
ATOM 612 C C . ASN A 1 83 ? 15.689 4.978 -16.461 1.00 89.19 83 ASN A C 1
ATOM 614 O O . ASN A 1 83 ? 16.422 5.362 -17.369 1.00 89.19 83 ASN A O 1
ATOM 618 N N . VAL A 1 84 ? 15.485 3.683 -16.198 1.00 87.81 84 VAL A N 1
ATOM 619 C CA . VAL A 1 84 ?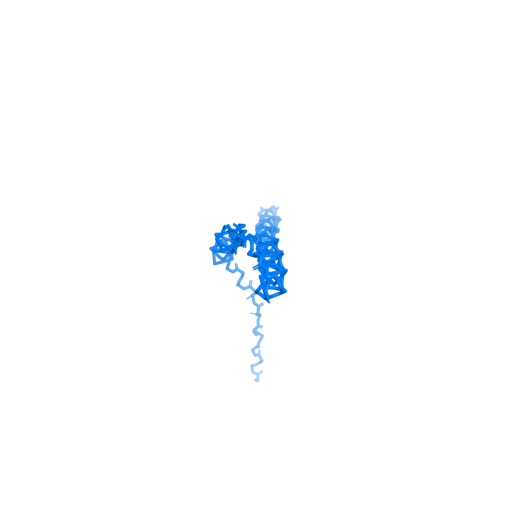 16.155 2.591 -16.928 1.00 87.81 84 VAL A CA 1
ATOM 620 C C . VAL A 1 84 ? 15.886 2.695 -18.429 1.00 87.81 84 VAL A C 1
ATOM 622 O O . VAL A 1 84 ? 16.821 2.694 -19.226 1.00 87.81 84 VAL A O 1
ATOM 625 N N . ARG A 1 85 ? 14.621 2.888 -18.827 1.00 85.56 85 ARG A N 1
ATOM 626 C CA . ARG A 1 85 ? 14.244 3.032 -20.242 1.00 85.56 85 ARG A CA 1
ATOM 627 C C . ARG A 1 85 ? 14.862 4.271 -20.901 1.00 85.56 85 ARG A C 1
ATOM 629 O O . ARG A 1 85 ? 15.229 4.224 -22.075 1.00 85.56 85 ARG A O 1
ATOM 636 N N . SER A 1 86 ? 14.943 5.383 -20.170 1.00 85.88 86 SER A N 1
ATOM 637 C CA . SER A 1 86 ? 15.568 6.621 -20.651 1.00 85.88 86 SER A CA 1
ATOM 638 C C . SER A 1 86 ? 17.069 6.431 -20.892 1.00 85.88 86 SER A C 1
ATOM 640 O O . SER A 1 86 ? 17.583 6.797 -21.951 1.00 85.88 86 SER A O 1
ATOM 642 N N . THR A 1 87 ? 17.759 5.793 -19.944 1.00 85.81 87 THR A N 1
ATOM 643 C CA . THR A 1 87 ? 19.186 5.476 -20.051 1.00 85.81 87 THR A CA 1
ATOM 644 C C . THR A 1 87 ? 19.470 4.536 -21.219 1.00 85.81 87 THR A C 1
ATOM 646 O O . THR A 1 87 ? 20.359 4.831 -22.015 1.00 85.81 87 THR A O 1
ATOM 649 N N . ASP A 1 88 ? 18.686 3.468 -21.376 1.00 83.19 88 ASP A N 1
ATOM 650 C CA . ASP A 1 88 ? 18.826 2.519 -22.488 1.00 83.19 88 ASP A CA 1
ATOM 651 C C . ASP A 1 88 ? 18.632 3.203 -23.854 1.00 83.19 88 ASP A C 1
ATOM 653 O O . ASP A 1 88 ? 19.456 3.077 -24.759 1.00 83.19 88 ASP A O 1
ATOM 657 N N . SER A 1 89 ? 17.612 4.061 -23.970 1.00 80.19 89 SER A N 1
ATOM 658 C CA . SER A 1 89 ? 17.365 4.844 -25.192 1.00 80.19 89 SER A CA 1
ATOM 659 C C . SER A 1 89 ? 18.531 5.789 -25.530 1.00 80.19 89 SER A C 1
ATOM 661 O O . SER A 1 89 ? 18.890 5.940 -26.698 1.00 80.19 89 SER A O 1
ATOM 663 N N . SER A 1 90 ? 19.132 6.421 -24.517 1.00 79.19 90 SER A N 1
ATOM 664 C CA . SER A 1 90 ? 20.292 7.312 -24.675 1.00 79.19 90 SER A CA 1
ATOM 665 C C . SER A 1 90 ? 21.542 6.555 -25.135 1.00 79.19 90 SER A C 1
ATOM 667 O O . SER A 1 90 ? 22.245 6.996 -26.050 1.00 79.19 90 SER A O 1
ATOM 669 N N . LEU A 1 91 ? 21.803 5.387 -24.542 1.00 79.94 91 LEU A N 1
ATOM 670 C CA . LEU A 1 91 ? 22.920 4.524 -24.924 1.00 79.94 91 LEU A CA 1
ATOM 671 C C . LEU A 1 91 ? 22.741 4.002 -26.353 1.00 79.94 91 LEU A C 1
ATOM 673 O O . LEU A 1 91 ? 23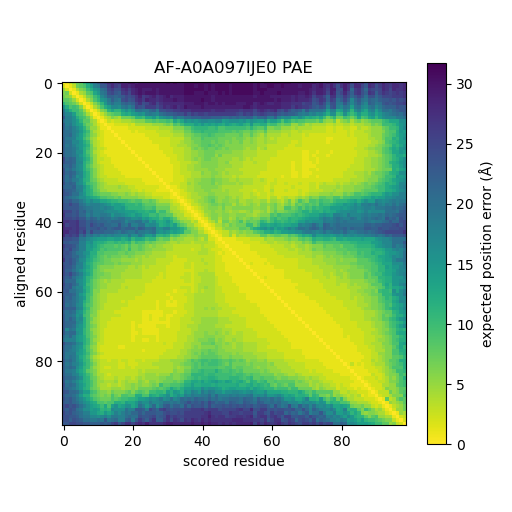.636 4.181 -27.179 1.00 79.94 91 LEU A O 1
ATOM 677 N N . GLY A 1 92 ? 21.567 3.459 -26.685 1.00 73.94 92 GLY A N 1
ATOM 678 C CA . GLY A 1 92 ? 21.249 2.991 -28.036 1.00 73.94 92 GLY A CA 1
ATOM 679 C C . GLY A 1 92 ? 21.353 4.095 -29.095 1.00 73.94 92 GLY A C 1
ATOM 680 O O . GLY A 1 92 ? 21.897 3.867 -30.175 1.00 73.94 92 GLY A O 1
ATOM 681 N N . GLY A 1 93 ? 20.910 5.315 -28.775 1.00 71.62 93 GLY A N 1
ATOM 682 C CA . GLY A 1 93 ? 21.061 6.482 -29.650 1.00 71.62 93 GLY A CA 1
ATOM 683 C C . GLY A 1 93 ? 22.518 6.910 -29.851 1.00 71.62 93 GLY A C 1
ATOM 684 O O . GLY A 1 93 ? 22.897 7.294 -30.954 1.00 71.62 93 GLY A O 1
ATOM 685 N N . THR A 1 94 ? 23.352 6.794 -28.814 1.00 71.38 94 THR A N 1
ATOM 686 C CA . THR A 1 94 ? 24.786 7.112 -28.891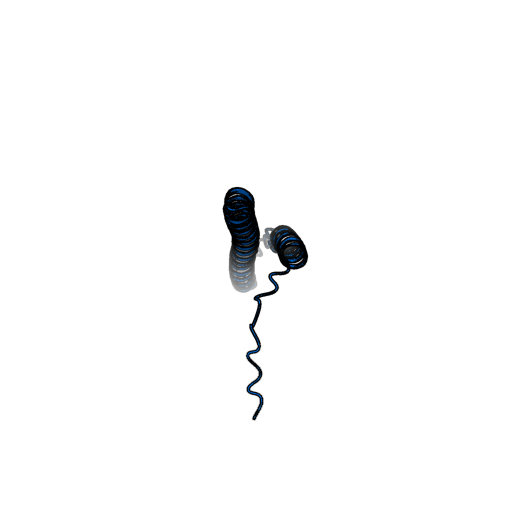 1.00 71.38 94 THR A CA 1
ATOM 687 C C . THR A 1 94 ? 25.529 6.103 -29.769 1.00 71.38 94 THR A C 1
ATOM 689 O O . THR A 1 94 ? 26.276 6.511 -30.654 1.00 71.38 94 THR A O 1
ATOM 692 N N . PHE A 1 95 ? 25.276 4.800 -29.595 1.00 66.88 95 PHE A N 1
ATOM 693 C CA . PHE A 1 95 ? 25.891 3.757 -30.426 1.00 66.88 95 PHE A CA 1
ATOM 694 C C . PHE A 1 95 ? 25.390 3.779 -31.876 1.00 66.88 95 PHE A C 1
ATOM 696 O O . PHE A 1 95 ? 26.174 3.558 -32.799 1.00 66.88 95 PHE A O 1
ATOM 703 N N . GLY A 1 96 ? 24.113 4.106 -32.090 1.00 57.59 96 GLY A N 1
ATOM 704 C CA . GLY A 1 96 ? 23.540 4.292 -33.425 1.00 57.59 96 GLY A CA 1
ATOM 705 C C . GLY A 1 96 ? 24.054 5.533 -34.163 1.00 57.59 96 GLY A C 1
ATOM 706 O O . GLY A 1 96 ? 23.999 5.562 -35.385 1.00 57.59 96 GLY A O 1
ATOM 707 N N . ALA A 1 97 ? 24.570 6.541 -33.450 1.00 57.91 97 ALA A N 1
ATOM 708 C CA . ALA A 1 97 ? 25.165 7.743 -34.043 1.00 57.91 97 ALA A CA 1
ATOM 709 C C . ALA A 1 97 ? 26.658 7.587 -34.395 1.00 57.91 97 ALA A C 1
ATOM 711 O O . ALA A 1 97 ? 27.216 8.433 -35.091 1.00 57.91 97 ALA A O 1
ATOM 712 N N . THR A 1 98 ? 27.312 6.534 -33.895 1.00 57.16 98 THR A N 1
ATOM 713 C CA . THR A 1 98 ? 28.732 6.221 -34.146 1.00 57.16 98 THR A CA 1
ATOM 714 C C . THR A 1 98 ? 28.970 5.151 -35.221 1.00 57.16 98 THR A C 1
ATOM 716 O O . THR A 1 98 ? 30.128 4.837 -35.495 1.00 57.16 98 THR A O 1
ATOM 719 N N . LEU A 1 99 ? 27.906 4.598 -35.816 1.00 50.59 99 LEU A N 1
ATOM 720 C CA . LEU A 1 99 ? 27.936 3.693 -36.978 1.00 50.59 99 LEU A CA 1
ATOM 721 C C . LEU A 1 99 ? 27.574 4.458 -38.257 1.00 50.59 99 LEU A C 1
ATOM 723 O O . LEU A 1 99 ? 28.179 4.139 -39.305 1.00 50.59 99 LEU A O 1
#

Foldseek 3Di:
DDDDPPPPPVPPPLVVLLVLLVVLLVCLVVQQDDQDQDDQDDDPCNVVNVVVNVVSVVSNVVSNVSSVVSNVSSVVSVVVSVVVVVVVVVVVVVVVVVD

Radius of gyration: 24.88 Å; Cα contacts (8 Å, |Δi|>4): 57; chains: 1; bounding box: 67×28×71 Å

Solvent-accessible surface area (backbone atoms only — not comparable to full-atom values): 5654 Å² total; per-residue (Å²): 137,86,79,81,81,71,76,77,70,79,81,74,59,55,65,62,44,49,51,49,20,50,50,30,38,52,48,23,73,68,45,48,54,74,92,77,82,71,79,90,50,83,66,89,54,32,64,57,51,50,52,50,43,51,50,50,52,50,51,32,54,51,25,44,53,53,16,52,50,31,38,50,52,17,51,51,43,52,50,50,47,53,51,54,54,51,53,50,52,52,50,54,51,54,58,64,73,74,110

Organism: NCBI:txid558173

Mean predicted aligned error: 9.54 Å